Protein AF-A0A1Q5QVH8-F1 (afdb_monomer)

Nearest PDB structures (foldseek):
  3bd1-assembly1_A-1  TM=7.764E-01  e=6.038E-02  Xylella fastidiosa subsp. sandyi Ann-1
  5w8y-assembly1_A  TM=7.377E-01  e=2.058E-01  Xylella fastidiosa subsp. sandyi Ann-1
  6on0-assembly1_B  TM=6.669E-01  e=1.515E-01  Ravinvirus N15
  2cro-assembly1_A  TM=5.262E-01  e=3.453E+00  Phage 434

Radius of gyration: 13.33 Å; Cα contacts (8 Å, |Δi|>4): 95; chains: 1; bounding box: 28×34×33 Å

Solvent-accessible surface area (backbone atoms only — not comparable to full-atom values): 4624 Å² total; per-residue (Å²): 142,88,78,90,72,53,46,78,38,90,44,35,54,51,52,28,52,72,65,65,24,50,63,45,41,11,61,76,59,74,50,56,44,67,59,43,52,52,19,37,76,68,52,32,41,66,53,90,39,47,69,61,50,48,52,59,30,47,80,69,47,30,42,65,63,55,59,37,30,70,47,75,78,77,78,79,76,83,125

pLDDT: mean 90.19, std 13.14, range [41.0, 97.62]

Sequence (79 aa):
MNDSHFKKVGTAAGVVDAVGGTFKAAEIAGCKPPAISNAIARGRLPSPTFLIFEVELAERGLVAPPELWGIRSPRRKRR

Structure (mmCIF, N/CA/C/O backbone):
data_AF-A0A1Q5QVH8-F1
#
_entry.id   AF-A0A1Q5QVH8-F1
#
loop_
_atom_site.group_PDB
_atom_site.id
_atom_site.type_symbol
_atom_site.label_atom_id
_atom_site.label_alt_id
_atom_site.label_comp_id
_atom_site.label_asym_id
_atom_site.label_entity_id
_atom_site.label_seq_id
_atom_site.pdbx_PDB_ins_code
_atom_site.Cartn_x
_atom_site.Cartn_y
_atom_site.Cartn_z
_atom_site.occupancy
_atom_site.B_iso_or_equiv
_atom_site.auth_seq_id
_atom_site.auth_comp_id
_atom_site.auth_asym_id
_atom_site.auth_atom_id
_atom_site.pdbx_PDB_model_num
ATOM 1 N N . MET A 1 1 ? -15.296 8.000 23.604 1.00 41.00 1 MET A N 1
ATOM 2 C CA . MET A 1 1 ? -14.751 7.990 22.233 1.00 41.00 1 MET A CA 1
ATOM 3 C C . MET A 1 1 ? -15.494 6.931 21.428 1.00 41.00 1 MET A C 1
ATOM 5 O O . MET A 1 1 ? -15.114 5.773 21.485 1.00 41.00 1 MET A O 1
ATOM 9 N N . ASN A 1 2 ? -16.587 7.306 20.764 1.00 54.00 2 ASN A N 1
ATOM 10 C CA . ASN A 1 2 ? -17.297 6.454 19.810 1.00 54.00 2 ASN A CA 1
ATOM 11 C C . ASN A 1 2 ? -17.227 7.154 18.457 1.00 54.00 2 ASN A C 1
ATOM 13 O O . ASN A 1 2 ? -17.622 8.312 18.385 1.00 54.00 2 ASN A O 1
ATOM 17 N N . ASP A 1 3 ? -16.624 6.478 17.479 1.00 45.41 3 ASP A N 1
ATOM 18 C CA . ASP A 1 3 ? -17.054 6.384 16.073 1.00 45.41 3 ASP A CA 1
ATOM 19 C C . ASP A 1 3 ? -15.875 5.905 15.219 1.00 45.41 3 ASP A C 1
ATOM 21 O O . ASP A 1 3 ? -15.342 6.612 14.366 1.00 45.41 3 ASP A O 1
ATOM 25 N N . SER A 1 4 ? -15.441 4.661 15.441 1.00 55.38 4 SER A N 1
ATOM 26 C CA . SER A 1 4 ? -14.481 3.995 14.552 1.00 55.38 4 SER A CA 1
ATOM 27 C C . SER A 1 4 ? -15.177 3.557 13.259 1.0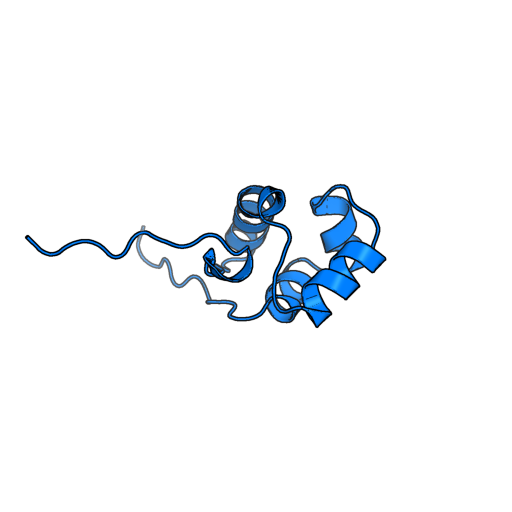0 55.38 4 SER A C 1
ATOM 29 O O . SER A 1 4 ? -15.244 2.369 12.942 1.00 55.38 4 SER A O 1
ATOM 31 N N . HIS A 1 5 ? -15.704 4.513 12.494 1.00 65.81 5 HIS A N 1
ATOM 32 C CA . HIS A 1 5 ? -16.157 4.309 11.120 1.00 65.81 5 HIS A CA 1
ATOM 33 C C . HIS A 1 5 ? -14.959 4.365 10.166 1.00 65.81 5 HIS A C 1
ATOM 35 O O . HIS A 1 5 ? -14.933 5.155 9.225 1.00 65.81 5 HIS A O 1
ATOM 41 N N . PHE A 1 6 ? -13.943 3.526 10.395 1.00 79.25 6 PHE A N 1
ATOM 42 C CA . PHE A 1 6 ? -12.883 3.377 9.404 1.00 79.25 6 PHE A CA 1
ATOM 43 C C . PHE A 1 6 ? -13.494 2.889 8.089 1.00 79.25 6 PHE A C 1
ATOM 45 O O . PHE A 1 6 ? -14.182 1.859 8.046 1.00 79.25 6 PHE A O 1
ATOM 52 N N . LYS A 1 7 ? -13.241 3.612 6.998 1.00 89.69 7 LYS A N 1
ATOM 53 C CA . LYS A 1 7 ? -13.714 3.200 5.677 1.00 89.69 7 LYS A CA 1
ATOM 54 C C . LYS A 1 7 ? -12.829 2.068 5.162 1.00 89.69 7 LYS A C 1
ATOM 56 O O . LYS A 1 7 ? -11.606 2.180 5.098 1.00 89.69 7 LYS A O 1
ATOM 61 N N . LYS A 1 8 ? -13.464 0.956 4.788 1.00 91.94 8 LYS A N 1
ATOM 62 C CA . LYS A 1 8 ? -12.768 -0.225 4.271 1.00 91.94 8 LYS A CA 1
ATOM 63 C C . LYS A 1 8 ? -12.296 -0.007 2.837 1.00 91.94 8 LYS A C 1
ATOM 65 O O . LYS A 1 8 ? -13.086 0.359 1.968 1.00 91.94 8 LYS A O 1
ATOM 70 N N . VAL A 1 9 ? -11.030 -0.323 2.591 1.00 94.81 9 VAL A N 1
ATOM 71 C CA . VAL A 1 9 ? -10.409 -0.387 1.269 1.00 94.81 9 VAL A CA 1
ATOM 72 C C . VAL A 1 9 ? -10.208 -1.855 0.902 1.00 94.81 9 VAL A C 1
ATOM 74 O O . VAL A 1 9 ? -9.565 -2.602 1.631 1.00 94.81 9 VAL A O 1
ATOM 77 N N . GLY A 1 10 ? -10.811 -2.286 -0.207 1.00 95.25 10 GLY A N 1
ATOM 78 C CA . GLY A 1 10 ? -10.929 -3.707 -0.555 1.00 95.25 10 GLY A CA 1
ATOM 7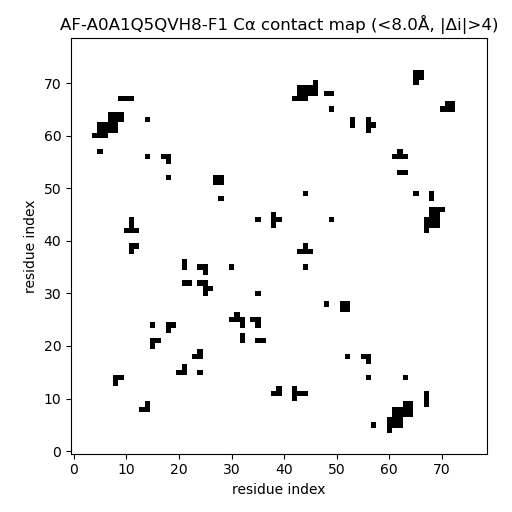9 C C . GLY A 1 10 ? -9.969 -4.212 -1.632 1.00 95.25 10 GLY A C 1
ATOM 80 O O . GLY A 1 10 ? -10.048 -5.383 -1.988 1.00 95.25 10 GLY A O 1
ATOM 81 N N . THR A 1 11 ? -9.099 -3.363 -2.185 1.00 97.38 11 THR A N 1
ATOM 82 C CA . THR A 1 11 ? -8.210 -3.727 -3.300 1.00 97.38 11 THR A CA 1
ATOM 83 C C . THR A 1 11 ? -6.801 -3.180 -3.096 1.00 97.38 11 THR A C 1
ATOM 85 O O . THR A 1 11 ? -6.617 -2.139 -2.468 1.00 97.38 11 THR A O 1
ATOM 88 N N . ALA A 1 12 ? -5.798 -3.857 -3.666 1.00 96.75 12 ALA A N 1
ATOM 89 C CA . ALA A 1 12 ? -4.410 -3.389 -3.633 1.00 96.75 12 ALA A CA 1
ATOM 90 C C . ALA A 1 12 ? -4.248 -2.013 -4.305 1.00 96.75 12 ALA A C 1
ATOM 92 O O . ALA A 1 12 ? -3.550 -1.157 -3.771 1.00 96.75 12 ALA A O 1
ATOM 93 N N . ALA A 1 13 ? -4.940 -1.782 -5.429 1.00 97.56 13 ALA A N 1
ATOM 94 C CA . ALA A 1 13 ? -4.991 -0.473 -6.082 1.00 97.56 13 ALA A CA 1
ATOM 95 C C . ALA A 1 13 ? -5.568 0.597 -5.146 1.00 97.56 13 ALA A C 1
ATOM 97 O O . ALA A 1 13 ? -4.930 1.616 -4.921 1.00 97.56 13 ALA A O 1
ATOM 98 N N . GLY A 1 14 ? -6.709 0.316 -4.507 1.00 97.56 14 GLY A N 1
ATOM 99 C CA . GLY A 1 14 ? -7.345 1.260 -3.593 1.00 97.56 14 GLY A CA 1
ATOM 100 C C . GLY A 1 14 ? -6.468 1.617 -2.393 1.00 97.56 14 GLY A C 1
ATOM 101 O O . GLY A 1 14 ? -6.501 2.755 -1.940 1.00 97.56 14 GLY A O 1
ATOM 102 N N . VAL A 1 15 ? -5.669 0.670 -1.883 1.00 97.38 15 VAL A N 1
ATOM 103 C CA . VAL A 1 15 ? -4.705 0.945 -0.802 1.00 97.38 15 VAL A CA 1
ATOM 104 C C . VAL A 1 15 ? -3.616 1.898 -1.286 1.00 97.38 15 VAL A C 1
ATOM 106 O O . VAL A 1 15 ? -3.264 2.838 -0.579 1.00 97.38 15 VAL A O 1
ATOM 109 N N . VAL A 1 16 ? -3.096 1.675 -2.492 1.00 97.38 16 VAL A N 1
ATOM 110 C CA . VAL A 1 16 ? -2.055 2.523 -3.081 1.00 97.38 16 VAL A CA 1
ATOM 111 C C . VAL A 1 16 ? -2.588 3.923 -3.381 1.00 97.38 16 VAL A C 1
ATOM 113 O O . VAL A 1 16 ? -1.938 4.905 -3.033 1.00 97.38 16 VAL A O 1
ATOM 116 N N . ASP A 1 17 ? -3.784 4.033 -3.952 1.00 97.62 17 ASP A N 1
ATOM 117 C CA . ASP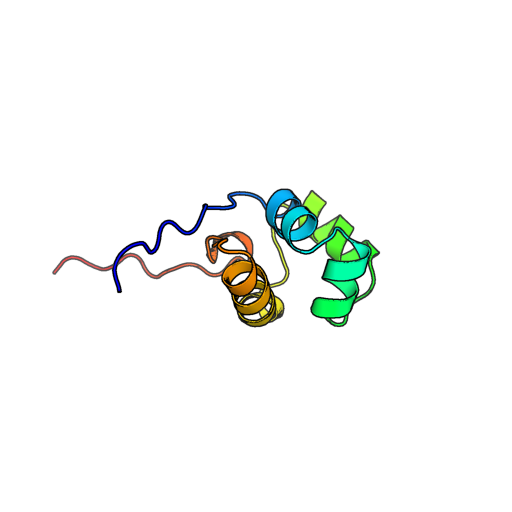 A 1 17 ? -4.425 5.319 -4.233 1.00 97.62 17 ASP A CA 1
ATOM 118 C C . ASP A 1 17 ? -4.685 6.102 -2.939 1.00 97.62 17 ASP A C 1
ATOM 120 O O . ASP A 1 17 ? -4.397 7.296 -2.864 1.00 97.62 17 ASP A O 1
ATOM 124 N N . ALA A 1 18 ? -5.139 5.415 -1.885 1.00 96.56 18 ALA A N 1
ATOM 125 C CA . ALA A 1 18 ? -5.404 6.006 -0.577 1.00 96.56 18 ALA A CA 1
ATOM 126 C C . ALA A 1 18 ? -4.172 6.655 0.075 1.00 96.56 18 ALA A C 1
ATOM 128 O O . ALA A 1 18 ? -4.307 7.675 0.751 1.00 96.56 18 ALA A O 1
ATOM 129 N N . VAL A 1 19 ? -2.975 6.095 -0.122 1.00 95.50 19 VAL A N 1
ATOM 130 C CA . VAL A 1 19 ? -1.739 6.651 0.456 1.00 95.50 19 VAL A CA 1
ATOM 131 C C . VAL A 1 19 ? -1.083 7.725 -0.419 1.00 95.50 19 VAL A C 1
ATOM 133 O O . VAL A 1 19 ? -0.086 8.309 -0.001 1.00 95.50 19 VAL A O 1
ATOM 136 N N . GLY A 1 20 ? -1.641 8.027 -1.598 1.00 95.38 20 GLY A N 1
ATOM 137 C CA . GLY A 1 20 ? -1.119 9.043 -2.521 1.00 95.38 20 GLY A CA 1
ATOM 138 C C . GLY A 1 20 ? -0.503 8.486 -3.810 1.00 95.38 20 GLY A C 1
ATOM 139 O O . GLY A 1 20 ? 0.273 9.177 -4.469 1.00 95.38 20 GLY A O 1
ATOM 140 N N . GLY A 1 21 ? -0.827 7.244 -4.177 1.00 96.81 21 GLY A N 1
ATOM 141 C CA . GLY A 1 21 ? -0.439 6.619 -5.441 1.00 96.81 21 GLY A CA 1
ATOM 142 C C . GLY A 1 21 ? 0.883 5.846 -5.395 1.00 96.81 21 GLY A C 1
ATOM 143 O O . GLY A 1 21 ? 1.566 5.758 -4.375 1.00 96.81 21 GLY A O 1
ATOM 144 N N . THR A 1 22 ? 1.256 5.262 -6.539 1.00 97.19 22 THR A N 1
ATOM 145 C CA . THR A 1 22 ? 2.349 4.278 -6.667 1.00 97.19 22 THR A CA 1
ATOM 146 C C . THR A 1 22 ? 3.700 4.775 -6.162 1.00 97.19 22 THR A C 1
ATOM 148 O O . THR A 1 22 ? 4.417 4.021 -5.511 1.00 97.19 22 THR A O 1
ATOM 151 N N . PHE A 1 23 ? 4.065 6.028 -6.444 1.00 97.19 23 PHE A N 1
ATOM 152 C CA . PHE A 1 23 ? 5.351 6.581 -6.006 1.00 97.19 23 PHE A CA 1
ATOM 153 C C . PHE A 1 23 ? 5.405 6.756 -4.490 1.00 97.19 23 PHE A C 1
ATOM 155 O O . PHE A 1 23 ? 6.386 6.343 -3.873 1.00 97.19 23 PHE A O 1
ATOM 162 N N . LYS A 1 24 ? 4.332 7.282 -3.885 1.00 97.31 24 LYS A N 1
ATOM 163 C CA . LYS A 1 24 ? 4.266 7.455 -2.433 1.00 97.31 24 LYS A CA 1
ATOM 164 C C . LYS A 1 24 ? 4.221 6.108 -1.715 1.00 97.31 24 LYS A C 1
ATOM 166 O O . LYS A 1 24 ? 4.961 5.886 -0.766 1.00 97.31 24 LYS A O 1
ATOM 171 N N . ALA A 1 25 ? 3.437 5.169 -2.239 1.00 96.81 25 ALA A N 1
ATOM 172 C CA . ALA A 1 25 ? 3.402 3.792 -1.758 1.00 96.81 25 ALA A CA 1
ATOM 173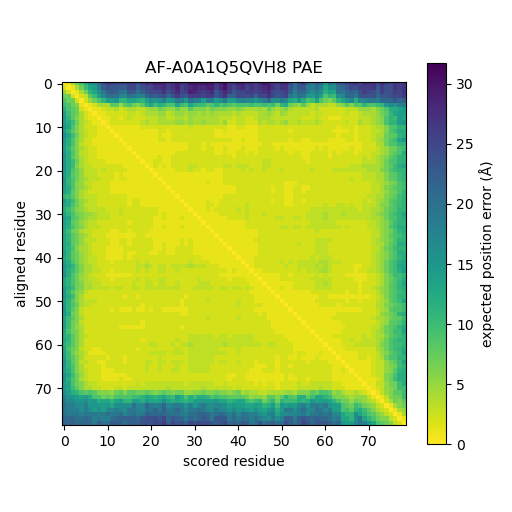 C C . ALA A 1 25 ? 4.776 3.102 -1.836 1.00 96.81 25 ALA A C 1
ATOM 175 O O . ALA A 1 25 ? 5.127 2.333 -0.945 1.00 96.81 25 ALA A O 1
ATOM 176 N N . ALA A 1 26 ? 5.562 3.366 -2.883 1.00 97.19 26 ALA A N 1
ATOM 177 C CA . ALA A 1 26 ? 6.899 2.803 -3.046 1.00 97.19 26 ALA A CA 1
ATOM 178 C C . ALA A 1 26 ? 7.906 3.384 -2.042 1.00 97.19 26 ALA A C 1
ATOM 180 O O . ALA A 1 26 ? 8.690 2.623 -1.477 1.00 97.19 26 ALA A O 1
ATOM 181 N N . GLU A 1 27 ? 7.839 4.694 -1.785 1.00 97.38 27 GLU A N 1
ATOM 182 C CA . GLU A 1 27 ? 8.611 5.382 -0.740 1.00 97.38 27 GLU A CA 1
ATOM 183 C C . GLU A 1 27 ? 8.302 4.794 0.646 1.00 97.38 27 GLU A C 1
ATOM 185 O O . GLU A 1 27 ? 9.214 4.339 1.331 1.00 97.38 27 GLU A O 1
ATOM 190 N N . ILE A 1 28 ? 7.013 4.700 1.001 1.00 95.44 28 ILE A N 1
ATOM 191 C CA . ILE A 1 28 ? 6.527 4.109 2.261 1.00 95.44 28 ILE A CA 1
ATOM 192 C C . ILE A 1 28 ? 7.007 2.656 2.407 1.00 95.44 28 ILE A C 1
ATOM 194 O O . ILE A 1 28 ? 7.456 2.235 3.469 1.00 95.44 28 ILE A O 1
ATOM 198 N N . ALA A 1 29 ? 6.932 1.876 1.327 1.00 94.19 29 ALA A N 1
ATOM 199 C CA . ALA A 1 29 ? 7.344 0.475 1.309 1.00 94.19 29 ALA A CA 1
ATOM 200 C C . ALA A 1 29 ? 8.868 0.261 1.254 1.00 94.19 29 ALA A C 1
ATOM 202 O O . ALA A 1 29 ? 9.307 -0.888 1.317 1.00 94.19 29 ALA A O 1
ATOM 203 N N . GLY A 1 30 ? 9.670 1.313 1.050 1.00 95.56 30 GLY A N 1
ATOM 204 C CA . GLY A 1 30 ? 11.113 1.196 0.830 1.00 95.56 30 GLY A CA 1
ATOM 205 C C . GLY A 1 30 ? 11.480 0.382 -0.419 1.00 95.56 30 GLY A C 1
ATOM 206 O O . GLY A 1 30 ? 12.475 -0.343 -0.422 1.00 95.56 30 GLY A O 1
ATOM 207 N N . CYS A 1 31 ? 10.669 0.446 -1.480 1.00 95.06 31 CYS A N 1
ATOM 208 C CA . CYS A 1 31 ? 10.868 -0.339 -2.701 1.00 95.06 31 CYS A CA 1
ATOM 209 C C . CYS A 1 31 ? 10.777 0.516 -3.975 1.00 95.06 31 CYS A C 1
ATOM 211 O O . CYS A 1 31 ? 10.500 1.711 -3.939 1.00 95.06 31 CYS A O 1
ATOM 213 N N . LYS A 1 32 ? 11.037 -0.091 -5.139 1.00 96.50 32 LYS A N 1
ATOM 214 C CA . LYS A 1 32 ? 10.940 0.609 -6.430 1.00 96.50 32 LYS A CA 1
ATOM 215 C C . LYS A 1 32 ? 9.472 0.694 -6.890 1.00 96.50 32 LYS A C 1
ATOM 217 O O . LYS A 1 32 ? 8.770 -0.310 -6.769 1.00 96.50 32 LYS A O 1
ATOM 222 N N . PRO A 1 33 ? 9.023 1.790 -7.537 1.00 97.12 33 PRO A N 1
ATOM 223 C CA . PRO A 1 33 ? 7.648 1.924 -8.040 1.00 97.12 33 PRO A CA 1
ATOM 224 C C . PRO A 1 33 ? 7.128 0.742 -8.883 1.00 97.12 33 PRO A C 1
ATOM 226 O O . PRO A 1 33 ? 5.993 0.320 -8.658 1.00 97.12 33 PRO A O 1
ATOM 229 N N . PRO A 1 34 ? 7.930 0.104 -9.765 1.00 97.56 34 PRO A N 1
ATOM 230 C CA . PRO A 1 34 ? 7.483 -1.087 -10.491 1.00 97.56 34 PRO A CA 1
ATOM 231 C C . PRO A 1 34 ? 7.110 -2.273 -9.590 1.00 97.56 34 PRO A C 1
ATOM 233 O O . PRO A 1 34 ? 6.279 -3.090 -9.976 1.00 97.56 34 PRO A O 1
ATOM 236 N N . ALA A 1 35 ? 7.690 -2.387 -8.390 1.00 96.12 35 ALA A N 1
ATOM 237 C CA . ALA A 1 35 ? 7.316 -3.429 -7.435 1.00 96.12 35 ALA A CA 1
ATOM 238 C C . ALA A 1 35 ? 5.875 -3.231 -6.938 1.00 96.12 35 ALA A C 1
ATOM 240 O O . ALA A 1 35 ? 5.126 -4.205 -6.860 1.00 96.12 35 ALA A O 1
ATOM 241 N N . ILE A 1 36 ? 5.468 -1.980 -6.696 1.00 97.25 36 ILE A N 1
ATOM 242 C CA . ILE A 1 36 ? 4.088 -1.624 -6.347 1.00 97.25 36 ILE A CA 1
ATOM 243 C C . ILE A 1 36 ? 3.153 -1.843 -7.539 1.00 97.25 36 ILE A C 1
ATOM 245 O O . ILE A 1 36 ? 2.125 -2.494 -7.377 1.00 97.25 36 ILE A O 1
ATOM 249 N N . SER A 1 37 ? 3.525 -1.413 -8.748 1.00 96.81 37 SER A N 1
ATOM 250 C CA . SER A 1 37 ? 2.719 -1.673 -9.953 1.00 96.81 37 SER A CA 1
ATOM 251 C C . SER A 1 37 ? 2.485 -3.171 -10.181 1.00 96.81 37 SER A C 1
ATOM 253 O O . SER A 1 37 ? 1.361 -3.599 -10.438 1.00 96.81 37 SER A O 1
ATOM 255 N N . ASN A 1 38 ? 3.525 -3.992 -10.012 1.00 97.38 38 ASN A N 1
ATOM 256 C CA . ASN A 1 38 ? 3.420 -5.447 -10.115 1.00 97.38 38 ASN A CA 1
ATOM 257 C C . ASN A 1 38 ? 2.550 -6.052 -9.002 1.00 97.38 38 ASN A C 1
ATOM 259 O O . ASN A 1 38 ? 1.835 -7.024 -9.238 1.00 97.38 38 ASN A O 1
ATOM 263 N N . ALA A 1 39 ? 2.614 -5.504 -7.788 1.00 95.50 39 ALA A N 1
ATOM 264 C CA . ALA A 1 39 ? 1.769 -5.918 -6.672 1.00 95.50 39 ALA A CA 1
ATOM 265 C C . ALA A 1 39 ? 0.286 -5.593 -6.929 1.00 95.50 39 ALA A C 1
ATOM 267 O O . ALA A 1 39 ? -0.574 -6.453 -6.725 1.00 95.50 39 ALA A O 1
ATOM 268 N N . ILE A 1 40 ? -0.007 -4.401 -7.463 1.00 96.75 40 ILE A N 1
ATOM 269 C CA . ILE A 1 40 ? -1.352 -4.000 -7.897 1.00 96.75 40 ILE A CA 1
ATOM 270 C C . ILE A 1 40 ? -1.867 -4.952 -8.978 1.00 96.75 40 ILE A C 1
ATOM 272 O O . ILE A 1 40 ? -2.963 -5.490 -8.832 1.00 96.75 40 ILE A O 1
ATOM 276 N N . ALA A 1 41 ? -1.065 -5.223 -10.013 1.00 96.94 41 ALA A N 1
ATOM 277 C CA . ALA A 1 41 ? -1.433 -6.136 -11.097 1.00 96.94 41 ALA A CA 1
ATOM 278 C C . ALA A 1 41 ? -1.731 -7.565 -10.602 1.00 96.94 41 ALA A C 1
ATOM 280 O O . ALA A 1 41 ? -2.567 -8.262 -11.168 1.00 96.94 41 ALA A O 1
ATOM 281 N N . ARG A 1 42 ? -1.079 -7.999 -9.515 1.00 95.00 42 ARG A N 1
ATOM 282 C CA . ARG A 1 42 ? -1.328 -9.291 -8.850 1.00 95.00 42 ARG A CA 1
ATOM 283 C C . ARG A 1 42 ? -2.479 -9.256 -7.839 1.00 95.00 42 ARG A C 1
ATOM 285 O O . ARG A 1 42 ? -2.806 -10.297 -7.273 1.00 95.00 42 ARG A O 1
ATOM 292 N N . GLY A 1 43 ? -3.047 -8.082 -7.559 1.00 95.88 43 GLY A N 1
ATOM 293 C CA . GLY A 1 43 ? -4.063 -7.884 -6.526 1.00 95.88 43 GLY A CA 1
ATOM 294 C C . GLY A 1 43 ? -3.562 -8.151 -5.103 1.00 95.88 43 GLY A C 1
ATOM 295 O O . GLY A 1 43 ? -4.374 -8.402 -4.214 1.00 95.88 43 GLY A O 1
ATOM 296 N N . ARG A 1 44 ? -2.241 -8.139 -4.879 1.00 96.44 44 ARG A N 1
ATOM 297 C CA . ARG A 1 44 ? -1.627 -8.480 -3.591 1.00 96.44 44 ARG A CA 1
ATOM 298 C C . ARG A 1 44 ? -0.380 -7.643 -3.322 1.00 96.44 44 ARG A C 1
ATOM 300 O O . ARG A 1 44 ? 0.582 -7.702 -4.085 1.00 96.44 44 ARG A O 1
ATOM 307 N N . LEU A 1 45 ? -0.384 -6.941 -2.193 1.00 96.19 45 LEU A N 1
ATOM 308 C CA . LEU A 1 45 ? 0.737 -6.171 -1.665 1.00 96.19 45 LEU A CA 1
ATOM 309 C C . LEU A 1 45 ? 1.771 -7.069 -0.955 1.00 96.19 45 LEU A C 1
ATOM 311 O O . LEU A 1 45 ? 1.433 -8.165 -0.497 1.00 96.19 45 LEU A O 1
ATOM 315 N N . PRO A 1 46 ? 3.044 -6.645 -0.865 1.00 92.81 46 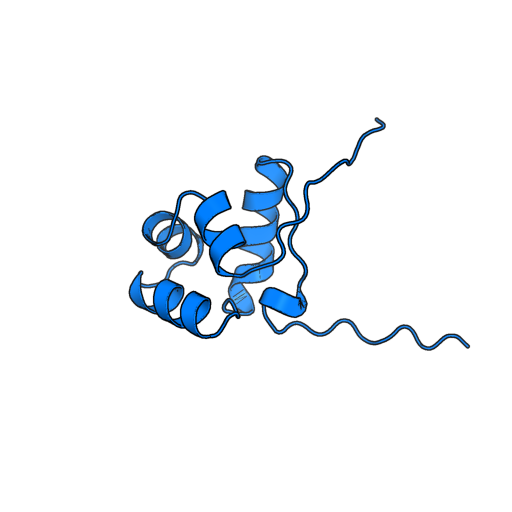PRO A N 1
ATOM 316 C CA . PRO A 1 46 ? 4.087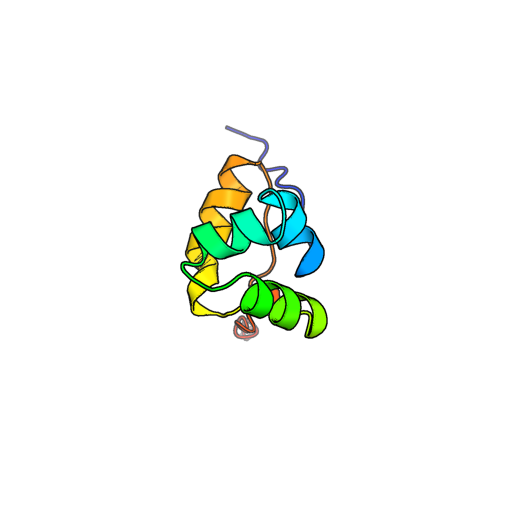 -7.438 -0.217 1.00 92.81 46 PRO A CA 1
ATOM 317 C C . PRO A 1 46 ? 3.854 -7.538 1.293 1.00 92.81 46 PRO A C 1
ATOM 319 O O . PRO A 1 46 ? 3.826 -6.517 1.966 1.00 92.81 46 PRO A O 1
ATOM 322 N N . SER A 1 47 ? 3.758 -8.749 1.852 1.00 94.12 47 SER A N 1
ATOM 323 C CA . SER A 1 47 ? 3.422 -8.967 3.273 1.00 94.12 47 SER A CA 1
ATOM 324 C C . SER A 1 47 ? 4.204 -8.121 4.292 1.00 94.12 47 SER A C 1
ATOM 326 O O . SER A 1 47 ? 3.572 -7.631 5.227 1.00 94.12 47 SER A O 1
ATOM 328 N N . PRO A 1 48 ? 5.523 -7.877 4.129 1.00 93.75 48 PRO A N 1
ATOM 329 C CA . PRO A 1 48 ? 6.286 -7.041 5.060 1.00 93.75 48 PRO A CA 1
ATOM 330 C C . PRO A 1 48 ? 5.796 -5.591 5.171 1.00 93.75 48 PRO A C 1
ATOM 332 O O . PRO A 1 48 ? 6.107 -4.925 6.151 1.00 93.75 48 PRO A O 1
ATOM 335 N N . THR A 1 49 ? 5.029 -5.093 4.196 1.00 95.38 49 THR A N 1
ATOM 336 C CA . THR A 1 49 ? 4.543 -3.709 4.203 1.00 95.38 49 THR A CA 1
ATOM 337 C C . THR A 1 49 ? 3.236 -3.534 4.976 1.00 95.38 49 THR A C 1
ATOM 339 O O . THR A 1 49 ? 2.798 -2.401 5.140 1.00 95.38 49 THR A O 1
ATOM 342 N N . PHE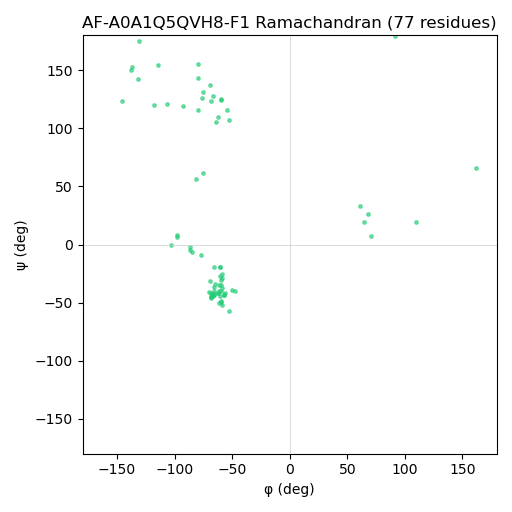 A 1 50 ? 2.617 -4.612 5.475 1.00 96.25 50 PHE A N 1
ATOM 343 C CA . PHE A 1 50 ? 1.293 -4.562 6.107 1.00 96.25 50 PHE A CA 1
ATOM 344 C C . PHE A 1 50 ? 1.199 -3.513 7.220 1.00 96.25 50 PHE A C 1
ATOM 346 O O . PHE A 1 50 ? 0.393 -2.596 7.112 1.00 96.25 50 PHE A O 1
ATOM 353 N N . LEU A 1 51 ? 2.064 -3.599 8.235 1.00 96.00 51 LEU A N 1
ATOM 354 C CA . LEU A 1 51 ? 2.007 -2.700 9.393 1.00 96.00 51 LEU A CA 1
ATOM 355 C C . LEU A 1 51 ? 2.292 -1.239 9.019 1.00 96.00 51 LEU A C 1
ATOM 357 O O . LEU A 1 51 ? 1.697 -0.331 9.585 1.00 96.00 51 LEU A O 1
ATOM 361 N N . ILE A 1 52 ? 3.173 -1.005 8.041 1.00 96.31 52 ILE A N 1
ATOM 362 C CA . ILE A 1 52 ? 3.517 0.354 7.602 1.00 96.31 52 ILE A CA 1
ATOM 363 C C . ILE A 1 52 ? 2.311 0.994 6.900 1.00 96.31 52 ILE A C 1
ATOM 365 O O . ILE A 1 52 ? 1.935 2.123 7.205 1.00 96.31 52 ILE A O 1
ATOM 369 N N . PHE A 1 53 ? 1.656 0.258 5.997 1.00 96.31 53 PHE A N 1
ATOM 370 C CA . PHE A 1 53 ? 0.443 0.745 5.339 1.00 96.31 53 PHE A CA 1
ATOM 371 C C . PHE A 1 53 ? -0.745 0.834 6.297 1.00 96.31 53 PHE A C 1
ATOM 373 O O . PHE A 1 53 ? -1.589 1.701 6.114 1.00 96.31 53 PHE A O 1
ATOM 380 N N . GLU A 1 54 ? -0.835 -0.035 7.304 1.00 95.56 54 GLU A N 1
ATOM 381 C CA . GLU A 1 54 ? -1.891 0.024 8.316 1.00 95.56 54 GLU A CA 1
ATOM 382 C C . GLU A 1 54 ? -1.850 1.349 9.087 1.00 95.56 54 GLU A C 1
ATOM 384 O O . GLU A 1 54 ? -2.891 1.987 9.234 1.00 95.56 54 GLU A O 1
ATOM 389 N N . VAL A 1 55 ? -0.659 1.806 9.493 1.00 95.25 55 VAL A N 1
ATOM 390 C CA . VAL A 1 55 ? -0.472 3.113 10.148 1.00 95.25 55 VAL A CA 1
ATOM 391 C C . VAL A 1 55 ? -0.895 4.256 9.221 1.00 95.25 55 VAL A C 1
ATOM 393 O O . VAL A 1 55 ? -1.732 5.073 9.596 1.00 95.25 55 VAL A O 1
ATOM 396 N N . GLU A 1 56 ? -0.404 4.267 7.980 1.00 96.06 56 GLU A N 1
ATOM 397 C CA . GLU A 1 56 ? -0.737 5.306 6.993 1.00 96.06 56 GLU A CA 1
ATOM 398 C C . GLU A 1 56 ? -2.241 5.354 6.668 1.00 96.06 56 GLU A C 1
ATOM 400 O O . GLU A 1 56 ? -2.837 6.426 6.528 1.00 96.06 56 GLU A O 1
ATOM 405 N N . LEU A 1 57 ? -2.889 4.195 6.550 1.00 95.62 57 LEU A N 1
ATOM 406 C CA . LEU A 1 57 ? -4.330 4.113 6.324 1.00 95.62 57 LEU A CA 1
ATOM 407 C C . LEU A 1 57 ? -5.108 4.595 7.553 1.00 95.62 57 LEU A C 1
ATOM 409 O O . LEU A 1 57 ? -6.074 5.343 7.392 1.00 95.62 57 LEU A O 1
ATOM 413 N N . ALA A 1 58 ? -4.676 4.228 8.761 1.00 94.44 58 ALA A N 1
ATOM 414 C CA . ALA A 1 58 ? -5.332 4.631 10.000 1.00 94.44 58 ALA A CA 1
ATOM 415 C C . ALA A 1 58 ? -5.313 6.155 10.191 1.00 94.44 58 ALA A C 1
ATOM 417 O O . ALA A 1 58 ? -6.348 6.733 10.526 1.00 94.44 58 ALA A O 1
ATOM 418 N N . GLU A 1 59 ? -4.194 6.818 9.884 1.00 94.31 59 GLU A N 1
ATOM 419 C CA . GLU A 1 59 ? -4.085 8.288 9.886 1.00 94.31 59 GLU A CA 1
ATOM 420 C C . GLU A 1 59 ? -5.082 8.964 8.931 1.00 94.31 59 GLU A C 1
ATOM 422 O O . GLU A 1 59 ? -5.492 10.103 9.146 1.00 94.31 59 GLU A O 1
ATOM 427 N N . ARG A 1 60 ? -5.524 8.245 7.893 1.00 94.00 60 ARG A N 1
ATOM 428 C CA . ARG A 1 60 ? -6.498 8.707 6.892 1.00 94.00 60 ARG A CA 1
ATOM 429 C C . ARG A 1 60 ? -7.926 8.233 7.178 1.00 94.00 60 ARG A C 1
ATOM 431 O O . ARG A 1 60 ? -8.811 8.426 6.345 1.00 94.00 60 ARG A O 1
ATOM 438 N N . GLY A 1 61 ? -8.171 7.590 8.322 1.00 95.06 61 GLY A N 1
ATOM 439 C CA . GLY A 1 61 ? -9.482 7.026 8.657 1.00 95.06 61 GLY A CA 1
ATOM 440 C C . GLY A 1 61 ? -9.873 5.831 7.777 1.00 95.06 61 GLY A C 1
ATOM 441 O O . GLY A 1 61 ? -11.060 5.548 7.588 1.00 95.06 61 GLY A O 1
ATOM 442 N N . LEU A 1 62 ? -8.887 5.112 7.237 1.00 96.19 62 LEU A N 1
ATOM 443 C CA . LEU A 1 62 ? -9.062 3.946 6.376 1.00 96.19 62 LEU A CA 1
ATOM 444 C C . LEU A 1 62 ? -8.544 2.673 7.048 1.00 96.19 62 LEU A C 1
ATOM 446 O O . LEU A 1 62 ? -7.647 2.703 7.882 1.00 96.19 62 LEU A O 1
ATOM 450 N N . VAL A 1 63 ? -9.093 1.531 6.639 1.00 95.62 63 VAL A N 1
ATOM 451 C CA . VAL A 1 63 ? -8.581 0.202 7.003 1.00 95.62 63 VAL A CA 1
ATOM 452 C C . VAL A 1 63 ? -8.604 -0.718 5.795 1.00 95.62 63 VAL A C 1
ATOM 454 O O . VAL A 1 63 ? -9.479 -0.608 4.933 1.00 95.62 63 VAL A O 1
ATOM 457 N N . ALA A 1 64 ? -7.675 -1.665 5.748 1.00 95.56 64 ALA A N 1
ATOM 458 C CA . ALA A 1 64 ? -7.585 -2.647 4.680 1.00 95.56 64 ALA A CA 1
ATOM 459 C C . ALA A 1 64 ? -7.434 -4.067 5.252 1.00 95.56 64 ALA A C 1
ATOM 461 O O . ALA A 1 64 ? -6.771 -4.249 6.274 1.00 95.56 64 ALA A O 1
ATOM 462 N N . PRO A 1 65 ? -8.056 -5.081 4.627 1.00 94.50 65 PRO A N 1
ATOM 463 C CA . PRO A 1 65 ? -7.960 -6.452 5.099 1.00 94.50 65 PRO A CA 1
ATOM 464 C C . PRO A 1 65 ? -6.538 -7.015 4.898 1.00 94.50 65 PRO A C 1
ATOM 466 O O . PRO A 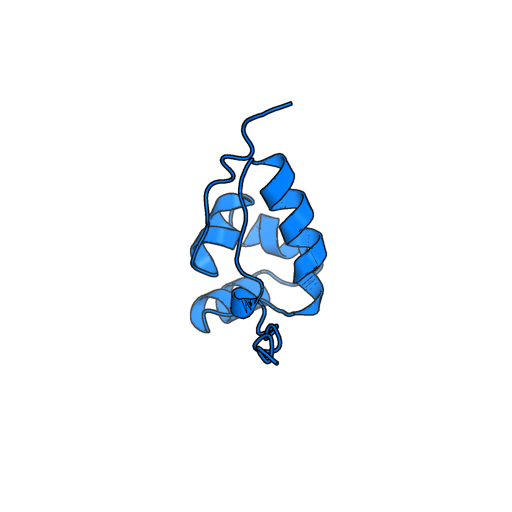1 65 ? -5.962 -6.829 3.819 1.00 94.50 65 PRO A O 1
ATOM 469 N N . PRO A 1 66 ? -5.978 -7.750 5.880 1.00 94.56 66 PRO A N 1
ATOM 470 C CA . PRO A 1 66 ? -4.641 -8.352 5.793 1.00 94.56 66 PRO A CA 1
ATOM 471 C C . PRO A 1 66 ? -4.509 -9.360 4.636 1.00 94.56 66 PRO A C 1
ATOM 473 O O . PRO A 1 66 ? -3.408 -9.628 4.148 1.00 94.56 66 PRO A O 1
ATOM 476 N N . GLU A 1 67 ? -5.626 -9.868 4.115 1.00 94.56 67 GLU A N 1
ATOM 477 C CA . GLU A 1 67 ? -5.680 -10.728 2.935 1.00 94.56 67 GLU A CA 1
ATOM 478 C C . GLU A 1 67 ? -5.095 -10.054 1.682 1.00 94.56 67 GLU A C 1
ATOM 480 O O . GLU A 1 67 ? -4.520 -10.747 0.836 1.00 94.56 67 GLU A O 1
ATOM 485 N N . LEU A 1 68 ? -5.154 -8.717 1.584 1.00 96.31 68 LEU A N 1
ATOM 486 C CA . LEU A 1 68 ? -4.495 -7.961 0.509 1.00 96.31 68 LEU A CA 1
ATOM 487 C C . LEU A 1 68 ? -2.971 -8.060 0.572 1.00 96.31 68 LEU A C 1
ATOM 489 O O . LEU A 1 68 ? -2.311 -7.870 -0.442 1.00 96.31 68 LEU A O 1
ATOM 493 N N . TRP A 1 69 ? -2.412 -8.424 1.722 1.00 96.12 69 TRP A N 1
ATOM 494 C CA . TRP A 1 69 ? -0.993 -8.705 1.929 1.00 96.12 69 TRP A CA 1
ATOM 495 C C . TRP A 1 69 ? -0.681 -10.204 1.891 1.00 96.12 69 TRP A C 1
ATOM 497 O O . TRP A 1 69 ? 0.428 -10.628 2.212 1.00 96.12 69 TRP A O 1
ATOM 507 N N . GLY A 1 70 ? -1.655 -11.043 1.515 1.00 93.62 70 GLY A N 1
ATOM 508 C CA . GLY A 1 70 ? -1.528 -12.500 1.541 1.00 93.62 70 GLY A CA 1
ATOM 509 C C . GLY A 1 70 ? -1.495 -13.098 2.950 1.00 93.62 70 GLY A C 1
ATOM 510 O O . GLY A 1 70 ? -1.270 -14.302 3.088 1.00 93.62 70 GLY A O 1
ATOM 511 N N . ILE A 1 71 ? -1.736 -12.290 3.984 1.00 93.44 71 ILE A N 1
ATOM 512 C CA . ILE A 1 71 ? -1.778 -12.730 5.374 1.00 93.44 71 ILE A CA 1
ATOM 513 C C . ILE A 1 71 ? -3.146 -13.369 5.603 1.00 93.44 71 ILE A C 1
ATOM 515 O O . ILE A 1 71 ? -4.187 -12.726 5.477 1.00 93.44 71 ILE A O 1
ATOM 519 N N . ARG A 1 72 ? -3.151 -14.670 5.895 1.00 87.75 72 ARG A N 1
ATOM 520 C CA . ARG A 1 72 ? -4.383 -15.420 6.151 1.00 87.75 72 ARG A CA 1
ATOM 521 C C . ARG A 1 72 ? -4.671 -15.414 7.640 1.00 87.75 72 ARG A C 1
ATOM 523 O O . ARG A 1 72 ? -3.893 -15.969 8.414 1.00 87.75 72 ARG A O 1
ATOM 530 N N . SER A 1 73 ? -5.814 -14.859 8.030 1.00 74.94 73 SER A N 1
ATOM 531 C CA . SER A 1 73 ? -6.306 -15.043 9.391 1.00 74.94 73 SER A CA 1
ATOM 532 C C . SER A 1 73 ? -6.676 -16.520 9.604 1.00 74.94 73 SER A C 1
ATOM 534 O O . SER A 1 73 ? -7.409 -17.090 8.781 1.00 74.94 73 SER A O 1
ATOM 536 N N . PRO A 1 74 ? -6.173 -17.194 10.657 1.00 74.50 74 PRO A N 1
ATOM 537 C CA . PRO A 1 74 ? -6.619 -18.540 10.975 1.00 74.50 74 PRO A CA 1
ATOM 538 C C . PRO A 1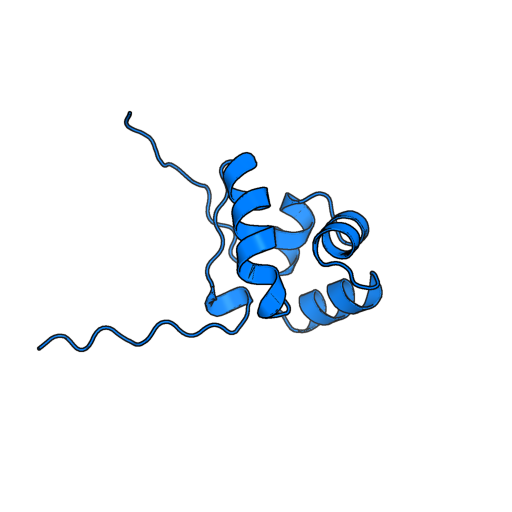 74 ? -8.123 -18.495 11.248 1.00 74.50 74 PRO A C 1
ATOM 540 O O . PRO A 1 74 ? -8.593 -17.736 12.096 1.00 74.50 74 PRO A O 1
ATOM 543 N N . ARG A 1 75 ? -8.901 -19.312 10.524 1.00 69.94 75 ARG A N 1
ATOM 544 C CA . ARG A 1 75 ? -10.337 -19.451 10.794 1.00 69.94 75 ARG A CA 1
ATOM 545 C C . ARG A 1 75 ? -10.493 -19.827 12.263 1.00 69.94 75 ARG A C 1
ATOM 547 O O . ARG A 1 75 ? -10.027 -20.889 12.674 1.00 69.94 75 ARG A O 1
ATOM 554 N N . ARG A 1 76 ? -11.124 -18.949 13.046 1.00 65.88 76 ARG A N 1
ATOM 555 C CA . ARG A 1 76 ? -11.422 -19.182 14.462 1.00 65.88 76 ARG A CA 1
ATOM 556 C C . ARG A 1 76 ? -12.163 -20.520 14.546 1.00 65.88 76 ARG A C 1
ATOM 558 O O . ARG A 1 76 ? -13.306 -20.609 14.098 1.00 65.88 76 ARG A O 1
ATOM 565 N N . LYS A 1 77 ? -11.511 -21.579 15.043 1.00 61.59 77 LYS A N 1
ATOM 566 C CA . LYS A 1 77 ? -12.200 -22.844 15.322 1.00 61.59 77 LYS A CA 1
ATOM 567 C C . LYS A 1 77 ? -13.215 -22.526 16.417 1.00 61.59 77 LYS A C 1
ATOM 569 O O . LYS A 1 77 ? -12.820 -22.281 17.553 1.00 61.59 77 LYS A O 1
ATOM 574 N N . ARG A 1 78 ? -14.502 -22.454 16.064 1.00 65.00 78 ARG A N 1
ATOM 575 C CA . ARG A 1 78 ? -15.580 -22.515 17.056 1.00 65.00 78 ARG A CA 1
ATOM 576 C C . ARG A 1 78 ? -15.453 -23.890 17.710 1.00 65.00 78 ARG A C 1
ATOM 578 O O . ARG A 1 78 ? -15.594 -24.895 17.018 1.00 65.00 78 ARG A O 1
ATOM 585 N N . ARG A 1 79 ? -15.036 -23.899 18.974 1.00 60.47 79 ARG A N 1
ATOM 586 C CA . ARG A 1 79 ? -15.132 -25.059 19.857 1.00 60.47 79 ARG A CA 1
ATOM 587 C C . ARG A 1 79 ? -16.535 -25.106 20.433 1.00 60.47 79 ARG A C 1
ATOM 589 O O . ARG A 1 79 ? -17.091 -24.001 20.637 1.00 60.47 79 ARG A O 1
#

Mean predicted aligned error: 5.18 Å

Foldseek 3Di:
DDDLPQAEDEFLQSLQVLLPHQVSLCVLVVHDSVLSVVLRVVRADALVSQVSSQVSSVVVSHHYDSVSNVDDDPDPPPD

Secondary structure (DSSP, 8-state):
-----PEE--SHHHHHHHTTSHHHHHHHTTS-HHHHHHHHHTT---GGGHHHHHHHHHHTTEE--GGGGT-PPP-----